Protein AF-A0A7W1UKJ4-F1 (afdb_monomer_lite)

Structure (mmCIF, N/CA/C/O backbone):
data_AF-A0A7W1UKJ4-F1
#
_entry.id   AF-A0A7W1UKJ4-F1
#
loop_
_atom_site.group_PDB
_atom_site.id
_atom_site.type_symbol
_atom_site.label_atom_id
_atom_site.label_alt_id
_atom_site.label_comp_id
_atom_site.label_asym_id
_atom_site.label_entity_id
_atom_site.label_seq_id
_atom_site.pdbx_PDB_ins_code
_atom_site.Cartn_x
_atom_site.Cartn_y
_atom_site.Cartn_z
_atom_site.occupancy
_atom_site.B_iso_or_equiv
_atom_site.auth_seq_id
_atom_site.auth_comp_id
_atom_site.auth_asym_id
_atom_site.auth_atom_id
_atom_site.pdbx_PDB_model_num
ATOM 1 N N . MET A 1 1 ? -6.167 1.989 -4.584 1.00 89.50 1 MET A N 1
ATOM 2 C CA . MET A 1 1 ? -7.517 1.786 -4.014 1.00 89.50 1 MET A CA 1
ATOM 3 C C . MET A 1 1 ? -7.347 1.275 -2.603 1.00 89.50 1 MET A C 1
ATOM 5 O O . MET A 1 1 ? -6.540 0.375 -2.413 1.00 89.50 1 MET A O 1
ATOM 9 N N . LEU A 1 2 ? -8.083 1.846 -1.656 1.00 92.69 2 LEU A N 1
ATOM 10 C CA . LEU A 1 2 ? -8.127 1.387 -0.273 1.00 92.69 2 LEU A CA 1
ATOM 11 C C . LEU A 1 2 ? -9.543 0.870 0.003 1.00 92.69 2 LEU A C 1
ATOM 13 O O . LEU A 1 2 ? -10.499 1.629 -0.151 1.00 92.69 2 LEU A O 1
ATOM 17 N N . ASP A 1 3 ? -9.671 -0.407 0.342 1.00 95.44 3 ASP A N 1
ATOM 18 C CA . ASP A 1 3 ? -10.935 -1.053 0.701 1.00 95.44 3 ASP A CA 1
ATOM 19 C C . ASP A 1 3 ? -10.997 -1.232 2.221 1.00 95.44 3 ASP A C 1
ATOM 21 O O . ASP A 1 3 ? -10.165 -1.915 2.825 1.00 95.44 3 ASP A O 1
ATOM 25 N N . ILE A 1 4 ? -11.961 -0.548 2.835 1.00 94.56 4 ILE A N 1
ATOM 26 C CA . ILE A 1 4 ? -12.090 -0.398 4.282 1.00 94.56 4 ILE A CA 1
ATOM 27 C C . ILE A 1 4 ? -13.340 -1.167 4.724 1.00 94.56 4 ILE A C 1
ATOM 29 O O . ILE A 1 4 ? -14.457 -0.677 4.526 1.00 94.56 4 ILE A O 1
ATOM 33 N N . PRO A 1 5 ? -13.194 -2.354 5.337 1.00 95.88 5 PRO A N 1
ATOM 34 C CA . PRO A 1 5 ? -14.344 -3.139 5.746 1.00 95.88 5 PRO A CA 1
ATOM 35 C C . PRO A 1 5 ? -15.080 -2.500 6.937 1.00 95.88 5 PRO A C 1
ATOM 37 O O . PRO A 1 5 ? -14.492 -1.745 7.725 1.00 95.88 5 PRO A O 1
ATOM 40 N N . PRO A 1 6 ? -16.365 -2.847 7.145 1.00 95.25 6 PRO A N 1
ATOM 41 C CA . PRO A 1 6 ? -17.132 -2.370 8.289 1.00 95.25 6 PRO A CA 1
ATOM 42 C C . PRO A 1 6 ? -16.443 -2.651 9.633 1.00 95.25 6 PRO A C 1
ATOM 44 O O . PRO A 1 6 ? -16.083 -3.788 9.970 1.00 95.25 6 PRO A O 1
ATOM 47 N N . GLY A 1 7 ? -16.297 -1.592 10.430 1.00 95.44 7 GLY A N 1
ATOM 48 C CA . GLY A 1 7 ? -15.658 -1.641 11.743 1.00 95.44 7 GLY A CA 1
ATOM 49 C C . GLY A 1 7 ? -14.128 -1.628 11.719 1.00 95.44 7 GLY A C 1
ATOM 50 O O . GLY A 1 7 ? -13.537 -1.889 12.758 1.00 95.44 7 GLY A O 1
ATOM 51 N N . ALA A 1 8 ? -13.481 -1.340 10.583 1.00 96.06 8 ALA A N 1
ATOM 52 C CA . ALA A 1 8 ? -12.039 -1.064 10.542 1.00 96.06 8 ALA A CA 1
ATOM 53 C C . ALA A 1 8 ? -11.670 0.320 11.113 1.00 96.06 8 ALA A C 1
ATOM 55 O O . ALA A 1 8 ? -10.509 0.565 11.429 1.00 96.06 8 ALA A O 1
ATOM 56 N N . LEU A 1 9 ? -12.650 1.216 11.269 1.00 95.25 9 LEU A N 1
ATOM 57 C CA . LEU A 1 9 ? -12.480 2.574 11.788 1.00 95.25 9 LEU A CA 1
ATOM 58 C C . LEU A 1 9 ? -13.330 2.785 13.042 1.00 95.25 9 LEU A C 1
ATOM 60 O O . LEU A 1 9 ? -14.441 2.263 13.136 1.00 95.25 9 LEU A O 1
ATOM 64 N N . SER A 1 10 ? -12.822 3.590 13.975 1.00 93.25 10 SER A N 1
ATOM 65 C CA . SER A 1 10 ? -13.527 3.999 15.200 1.00 93.25 10 SER A CA 1
ATOM 66 C C . SER A 1 10 ? -14.501 5.166 14.990 1.00 93.25 10 SER A C 1
ATOM 68 O O . SER A 1 10 ? -15.300 5.466 15.874 1.00 93.25 10 SER A O 1
ATOM 70 N N . GLY A 1 11 ? -14.456 5.822 13.829 1.00 93.12 11 GLY A N 1
ATOM 71 C CA . GLY A 1 11 ? -15.309 6.954 13.484 1.00 93.12 11 GLY A CA 1
ATOM 72 C C . GLY A 1 11 ? -15.103 7.422 12.041 1.00 93.12 11 GLY A C 1
ATOM 73 O O . GLY A 1 11 ? -14.372 6.777 11.284 1.00 93.12 11 GLY A O 1
ATOM 74 N N . PRO A 1 12 ? -15.747 8.531 11.638 1.00 93.81 12 PRO A N 1
ATOM 75 C CA . PRO A 1 12 ? -15.556 9.118 10.316 1.00 93.81 12 PRO A CA 1
ATOM 76 C C . PRO A 1 12 ? -14.099 9.540 10.090 1.00 93.81 12 PRO A C 1
ATOM 78 O O . PRO A 1 12 ? -13.517 10.262 10.901 1.00 93.81 12 PRO A O 1
ATOM 81 N N . VAL A 1 13 ? -13.520 9.112 8.968 1.00 94.50 13 VAL A N 1
ATOM 82 C CA . VAL A 1 13 ? -12.159 9.473 8.553 1.00 94.50 13 VAL A CA 1
ATOM 83 C C . VAL A 1 13 ? -12.183 9.950 7.110 1.00 94.50 13 VAL A C 1
ATOM 85 O O . VAL A 1 13 ? -12.762 9.302 6.239 1.00 94.50 13 VAL A O 1
ATOM 88 N N . THR A 1 14 ? -11.531 11.080 6.856 1.00 94.56 14 THR A N 1
ATOM 89 C CA . THR A 1 14 ? -11.267 11.574 5.505 1.00 94.56 14 THR A CA 1
ATOM 90 C C . THR A 1 14 ? -9.920 11.052 5.042 1.00 94.56 14 THR A C 1
ATOM 92 O O . THR A 1 14 ? -8.898 11.410 5.624 1.00 94.56 14 THR A O 1
ATOM 95 N N . PHE A 1 15 ? -9.911 10.243 3.986 1.00 93.06 15 PHE A N 1
ATOM 96 C CA . PHE A 1 15 ? -8.672 9.785 3.365 1.00 93.06 15 PHE A CA 1
ATOM 97 C C . PHE A 1 15 ? -8.286 10.683 2.198 1.00 93.06 15 PHE A C 1
ATOM 99 O O . PHE A 1 15 ? -9.127 11.032 1.369 1.00 93.06 15 PHE A O 1
ATOM 106 N N . GLN A 1 16 ? -7.002 11.001 2.101 1.00 93.38 16 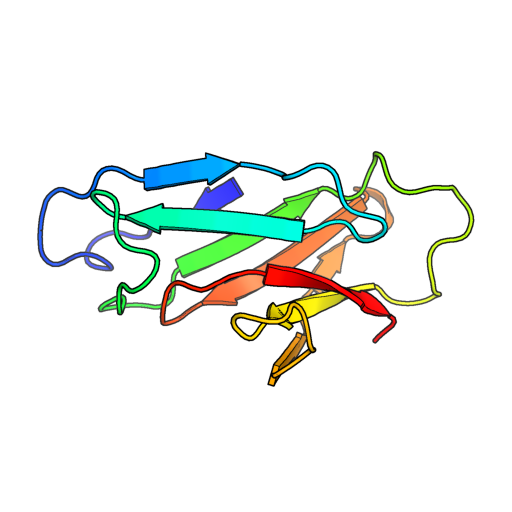GLN A N 1
ATOM 107 C CA . GLN A 1 16 ? -6.407 11.588 0.909 1.00 93.38 16 GLN A CA 1
ATOM 108 C C . GLN A 1 16 ? -5.321 10.645 0.408 1.00 93.38 16 GLN A C 1
ATOM 110 O O . GLN A 1 16 ? -4.507 10.150 1.181 1.00 93.38 16 GLN A O 1
ATOM 115 N N . MET A 1 17 ? -5.335 10.372 -0.892 1.00 91.31 17 MET A N 1
ATOM 116 C CA . MET A 1 17 ? -4.341 9.536 -1.555 1.00 91.31 17 MET A CA 1
ATOM 117 C C . MET A 1 17 ? -3.699 10.356 -2.659 1.00 91.31 17 MET A C 1
ATOM 119 O O . MET A 1 17 ? -4.413 10.952 -3.469 1.00 91.31 17 MET A O 1
ATOM 123 N N . PHE A 1 18 ? -2.373 10.380 -2.707 1.00 90.25 18 PHE A N 1
ATOM 124 C CA . PHE A 1 18 ? -1.654 11.038 -3.788 1.00 90.25 18 PHE A CA 1
ATOM 125 C C . PHE A 1 18 ? -0.359 10.308 -4.131 1.00 90.25 18 PHE A C 1
ATOM 127 O O . PHE A 1 18 ? 0.259 9.645 -3.297 1.00 90.25 18 PHE A O 1
ATOM 134 N N . GLU A 1 19 ? 0.043 10.453 -5.387 1.00 89.69 19 GLU A N 1
ATOM 135 C CA . GLU A 1 19 ? 1.273 9.895 -5.939 1.00 89.69 19 GLU A CA 1
ATOM 136 C C . GLU A 1 19 ? 2.231 11.064 -6.208 1.00 89.69 19 GLU A C 1
ATOM 138 O O . GLU A 1 19 ? 2.025 11.810 -7.172 1.00 89.69 19 GLU A O 1
ATOM 143 N N . PRO A 1 20 ? 3.229 11.314 -5.340 1.00 88.00 20 PRO A N 1
ATOM 144 C CA . PRO A 1 20 ? 4.205 12.363 -5.593 1.00 88.00 20 PRO A CA 1
ATOM 145 C C . PRO A 1 20 ? 5.075 12.000 -6.801 1.00 88.00 20 PRO A C 1
ATOM 147 O O . PRO A 1 20 ? 5.342 10.827 -7.066 1.00 88.00 20 PRO A O 1
ATOM 150 N N . ALA A 1 21 ? 5.570 13.016 -7.511 1.00 84.69 21 ALA A N 1
ATOM 151 C CA . ALA A 1 21 ? 6.570 12.805 -8.550 1.00 84.69 21 ALA A CA 1
ATOM 152 C C . ALA A 1 21 ? 7.833 12.195 -7.918 1.00 84.69 21 ALA A C 1
ATOM 154 O O . ALA A 1 21 ? 8.507 12.843 -7.120 1.00 84.69 21 ALA A O 1
ATOM 155 N N . SER A 1 22 ? 8.126 10.940 -8.253 1.00 82.19 22 SER A N 1
ATOM 156 C CA . SER A 1 22 ? 9.226 10.165 -7.682 1.00 82.19 22 SER A CA 1
ATOM 157 C C . SER A 1 22 ? 9.786 9.189 -8.727 1.00 82.19 22 SER A C 1
ATOM 159 O O . SER A 1 22 ? 9.043 8.770 -9.620 1.00 82.19 22 SER A O 1
ATOM 161 N N . PRO A 1 23 ? 11.078 8.808 -8.651 1.00 80.62 23 PRO A N 1
ATOM 162 C CA . PRO A 1 23 ? 11.642 7.746 -9.489 1.00 80.62 23 PRO A CA 1
ATOM 163 C C . PRO A 1 23 ? 10.983 6.377 -9.270 1.00 80.62 23 PRO A C 1
ATOM 165 O O . PRO A 1 23 ? 11.062 5.511 -10.139 1.00 80.62 23 PRO A O 1
ATOM 168 N N . ILE A 1 24 ? 10.347 6.182 -8.112 1.00 81.81 24 ILE A N 1
ATOM 169 C CA . ILE A 1 24 ? 9.599 4.974 -7.760 1.00 81.81 24 ILE A CA 1
ATOM 170 C C . ILE A 1 24 ? 8.101 5.274 -7.721 1.00 81.81 24 ILE A C 1
ATOM 172 O O . ILE A 1 24 ? 7.688 6.401 -7.443 1.00 81.81 24 ILE A O 1
ATOM 176 N N . LEU A 1 25 ? 7.267 4.258 -7.958 1.00 87.44 25 LEU A N 1
ATOM 177 C CA . LEU A 1 25 ? 5.827 4.403 -7.753 1.00 87.44 25 LEU A CA 1
ATOM 178 C C . LEU A 1 25 ? 5.542 4.431 -6.247 1.00 87.44 25 LEU A C 1
ATOM 180 O O . LEU A 1 25 ? 5.415 3.384 -5.611 1.00 87.44 25 LEU A O 1
ATOM 184 N N . LYS A 1 26 ? 5.470 5.645 -5.701 1.00 90.25 26 LYS A N 1
ATOM 185 C CA . LYS A 1 26 ? 5.141 5.933 -4.307 1.00 90.25 26 LYS A CA 1
ATOM 186 C C . LYS A 1 26 ? 3.678 6.347 -4.200 1.00 90.25 26 LYS A C 1
ATOM 188 O O . LYS A 1 26 ? 3.210 7.192 -4.958 1.00 90.25 26 LYS A O 1
ATOM 193 N N . LEU A 1 27 ? 2.983 5.785 -3.223 1.00 90.94 27 LEU A N 1
ATOM 194 C CA . LEU A 1 27 ? 1.636 6.158 -2.831 1.00 90.94 27 LEU A CA 1
ATOM 195 C C . LEU A 1 27 ? 1.674 6.654 -1.387 1.00 90.94 27 LEU A C 1
ATOM 197 O O . LEU A 1 27 ? 2.074 5.928 -0.477 1.00 90.94 27 LEU A O 1
ATOM 201 N N . VAL A 1 28 ? 1.228 7.887 -1.180 1.00 90.31 28 VAL A N 1
ATOM 202 C CA . VAL A 1 28 ? 1.051 8.456 0.155 1.00 90.31 28 VAL A CA 1
ATOM 203 C C . VAL A 1 28 ? -0.433 8.480 0.472 1.00 90.31 28 VAL A C 1
ATOM 205 O O . VAL A 1 28 ? -1.240 8.949 -0.335 1.00 90.31 28 VAL A O 1
ATOM 208 N N . ILE A 1 29 ? -0.785 7.962 1.646 1.00 91.75 29 ILE A N 1
ATOM 209 C CA . ILE A 1 29 ? -2.153 7.943 2.151 1.00 91.75 29 ILE A CA 1
ATOM 210 C C . ILE A 1 29 ? -2.171 8.694 3.477 1.00 91.75 29 ILE A C 1
ATOM 212 O O . ILE A 1 29 ? -1.439 8.338 4.395 1.00 91.75 29 ILE A O 1
ATOM 216 N N . THR A 1 30 ? -3.021 9.710 3.586 1.00 92.56 30 THR A N 1
ATOM 217 C CA . THR A 1 30 ? -3.266 10.414 4.846 1.00 92.56 30 THR A CA 1
ATOM 218 C C . THR A 1 30 ? -4.714 10.235 5.288 1.00 92.56 30 THR A C 1
ATOM 220 O O . THR A 1 30 ? -5.623 10.108 4.468 1.00 92.56 30 THR A O 1
ATOM 223 N N . ALA A 1 31 ? -4.928 10.218 6.599 1.00 93.19 31 ALA A N 1
ATOM 224 C CA . ALA A 1 31 ? -6.211 10.150 7.277 1.00 93.19 31 ALA A CA 1
ATOM 225 C C . ALA A 1 31 ? -6.383 11.391 8.156 1.00 93.19 31 ALA A C 1
ATOM 227 O O . ALA A 1 31 ? -5.592 11.633 9.064 1.00 93.19 31 ALA A O 1
ATOM 228 N N . ASN A 1 32 ? -7.414 12.197 7.890 1.00 92.50 32 ASN A N 1
ATOM 229 C CA . ASN A 1 32 ? -7.672 13.464 8.588 1.00 92.50 32 ASN A CA 1
ATOM 230 C C . ASN A 1 32 ? -6.445 14.406 8.618 1.00 92.50 32 ASN A C 1
ATOM 232 O O . ASN A 1 32 ? -6.251 15.151 9.574 1.00 92.50 32 ASN A O 1
ATOM 236 N N . GLY A 1 33 ? -5.606 14.355 7.576 1.00 89.38 33 GLY A N 1
ATOM 237 C CA . GLY A 1 33 ? -4.367 15.135 7.480 1.00 89.38 33 GLY A CA 1
ATOM 238 C C . GLY A 1 33 ? -3.152 14.534 8.200 1.00 89.38 33 GLY A C 1
ATOM 239 O O . GLY A 1 33 ? -2.084 15.132 8.134 1.00 89.38 33 GLY A O 1
ATOM 240 N N . SER A 1 34 ? -3.280 13.369 8.843 1.00 87.69 34 SER A N 1
ATOM 241 C CA . SER A 1 34 ? -2.163 12.615 9.432 1.00 87.69 34 SER A CA 1
ATOM 242 C C . SER A 1 34 ? -1.755 11.441 8.542 1.00 87.69 34 SER A C 1
ATOM 244 O O . SER A 1 34 ? -2.591 10.811 7.905 1.00 87.69 34 SER A O 1
ATOM 246 N N . ASP A 1 35 ? -0.468 11.130 8.502 1.00 84.19 35 ASP A N 1
ATOM 247 C CA . ASP A 1 35 ? 0.127 9.941 7.882 1.00 84.19 35 ASP A CA 1
ATOM 2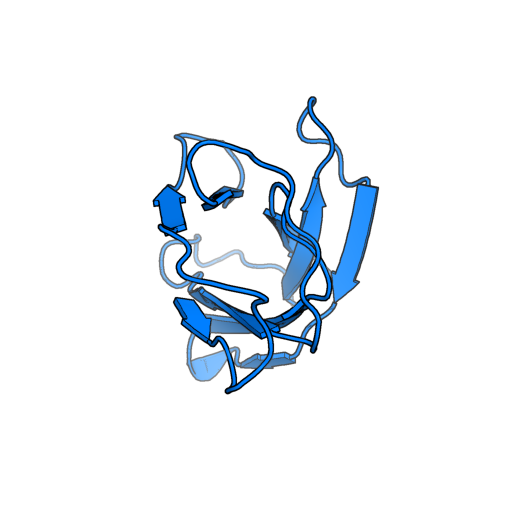48 C C . ASP A 1 35 ? 0.042 8.683 8.764 1.00 84.19 35 ASP A C 1
ATOM 250 O O . ASP A 1 35 ? 0.382 7.589 8.314 1.00 84.19 35 ASP A O 1
ATOM 254 N N . HIS A 1 36 ? -0.459 8.819 9.995 1.00 86.00 36 HIS A N 1
ATOM 255 C CA . HIS A 1 36 ? -0.590 7.736 10.957 1.00 86.00 36 HIS A CA 1
ATOM 256 C C . HIS A 1 36 ? -2.057 7.467 11.298 1.00 86.00 36 HIS A C 1
ATOM 258 O O . HIS A 1 36 ? -2.794 8.331 11.772 1.00 86.00 36 HIS A O 1
ATOM 264 N N . LEU A 1 37 ? -2.475 6.220 11.104 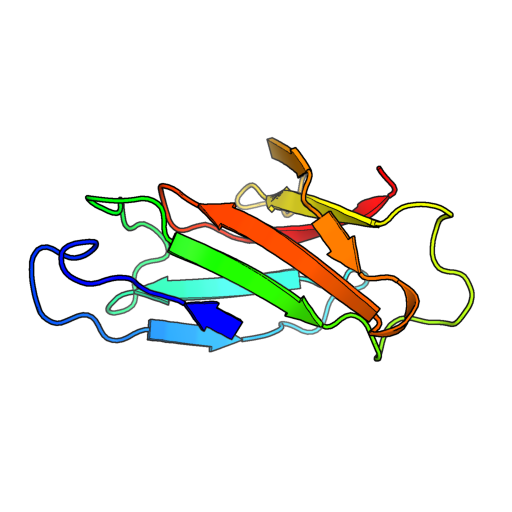1.00 91.44 37 LEU A N 1
ATOM 265 C CA . LEU A 1 37 ? -3.767 5.709 11.550 1.00 91.44 37 LEU A CA 1
ATOM 266 C C . LEU A 1 37 ? -3.634 4.206 11.755 1.00 91.44 37 LEU A C 1
ATOM 268 O O . LEU A 1 37 ? -3.196 3.521 10.841 1.00 91.44 37 LEU A O 1
ATOM 272 N N . THR A 1 38 ? -4.046 3.686 12.905 1.00 93.00 38 THR A N 1
ATOM 273 C CA . THR A 1 38 ? -4.174 2.239 13.117 1.00 93.00 38 THR A CA 1
ATOM 274 C C . THR A 1 38 ? -5.614 1.823 12.860 1.00 93.00 38 THR A C 1
ATOM 276 O O . THR A 1 38 ? -6.547 2.425 13.395 1.00 93.00 38 THR A O 1
ATOM 279 N N . PHE A 1 39 ? -5.801 0.793 12.043 1.00 95.06 39 PHE A N 1
ATOM 280 C CA . PHE A 1 39 ? -7.111 0.227 11.767 1.00 95.06 39 PHE A CA 1
ATOM 281 C C . PHE A 1 39 ? -7.487 -0.803 12.836 1.00 95.06 39 PHE A C 1
ATOM 283 O O . PHE A 1 39 ? -6.656 -1.561 13.327 1.00 95.06 39 PHE A O 1
ATOM 290 N N . LEU A 1 40 ? -8.773 -0.868 13.176 1.00 96.44 40 LEU A N 1
ATOM 291 C CA . LEU A 1 40 ? -9.311 -1.872 14.105 1.00 96.44 40 LEU A CA 1
ATOM 292 C C . LEU A 1 40 ? -9.446 -3.261 13.458 1.00 96.44 40 LEU A C 1
ATOM 294 O O . LEU A 1 40 ? -9.625 -4.263 14.148 1.00 96.44 40 LEU A O 1
ATOM 298 N N . LYS A 1 41 ? -9.404 -3.311 12.125 1.00 95.62 41 LYS A N 1
ATOM 299 C CA . LYS A 1 41 ? -9.412 -4.518 11.295 1.00 95.62 41 LYS A CA 1
ATOM 300 C C . LYS A 1 41 ? -8.527 -4.271 10.086 1.00 95.62 41 LYS A C 1
ATOM 302 O O . LYS A 1 41 ? -8.441 -3.133 9.633 1.00 95.62 41 LYS A O 1
ATOM 307 N N . ALA A 1 42 ? -7.948 -5.333 9.537 1.00 94.75 42 ALA A N 1
ATOM 308 C CA . ALA A 1 42 ? -7.164 -5.234 8.316 1.00 94.75 42 ALA A CA 1
ATOM 309 C C . ALA A 1 42 ? -7.978 -4.588 7.180 1.00 94.75 42 ALA A C 1
ATOM 311 O O . ALA A 1 42 ? -9.144 -4.933 6.961 1.00 94.75 42 ALA A O 1
ATOM 312 N N . VAL A 1 43 ? -7.354 -3.650 6.474 1.00 95.62 43 VAL A N 1
ATOM 313 C CA . VAL A 1 43 ? -7.882 -3.009 5.265 1.00 95.62 43 VAL A CA 1
ATOM 314 C C . VAL A 1 43 ? -7.087 -3.488 4.059 1.00 95.62 43 VAL A C 1
ATOM 316 O O . VAL A 1 43 ? -5.908 -3.801 4.186 1.00 95.62 43 VAL A O 1
ATOM 319 N N . LYS A 1 44 ? -7.694 -3.516 2.873 1.00 96.56 44 LYS A N 1
ATOM 320 C CA . LYS A 1 44 ? -6.986 -3.935 1.658 1.00 96.56 44 LYS A CA 1
ATOM 321 C C . LYS A 1 44 ? -6.476 -2.737 0.880 1.00 96.56 44 LYS A C 1
ATOM 323 O O . LYS A 1 44 ? -7.250 -1.863 0.490 1.00 96.56 44 LYS A O 1
ATOM 328 N N . LEU A 1 45 ? -5.180 -2.728 0.595 1.00 95.50 45 LEU A N 1
ATOM 329 C CA . LEU A 1 45 ? -4.556 -1.788 -0.323 1.00 95.50 45 LEU A CA 1
ATOM 330 C C . LEU A 1 45 ? -4.279 -2.478 -1.654 1.00 95.50 45 LEU A C 1
ATOM 332 O O . LEU A 1 45 ? -3.513 -3.433 -1.712 1.00 95.50 45 LEU A O 1
ATOM 336 N N . THR A 1 46 ? -4.840 -1.936 -2.731 1.00 95.25 46 THR A N 1
ATOM 337 C CA . THR A 1 46 ? -4.514 -2.328 -4.105 1.00 95.25 46 THR A CA 1
ATOM 338 C C . THR A 1 46 ? -3.823 -1.175 -4.822 1.00 95.25 46 THR A C 1
ATOM 340 O O . THR A 1 46 ? -4.427 -0.110 -5.009 1.00 95.25 46 THR A O 1
ATOM 343 N N . ILE A 1 47 ? -2.591 -1.392 -5.281 1.00 92.88 47 ILE A N 1
ATOM 344 C CA . ILE A 1 47 ? -1.849 -0.435 -6.111 1.00 92.88 47 ILE A CA 1
ATOM 345 C C . ILE A 1 47 ? -1.865 -0.920 -7.559 1.00 92.88 47 ILE A C 1
ATOM 347 O O . ILE A 1 47 ? -1.521 -2.065 -7.853 1.00 92.88 47 ILE A O 1
ATOM 351 N N . ASN A 1 48 ? -2.286 -0.042 -8.469 1.00 91.06 48 ASN A N 1
ATOM 352 C CA . ASN A 1 48 ? -2.244 -0.294 -9.904 1.00 91.06 48 ASN A CA 1
ATOM 353 C C . ASN A 1 48 ? -0.934 0.262 -10.468 1.00 91.06 48 ASN A C 1
ATOM 355 O O . ASN A 1 48 ? -0.693 1.463 -10.408 1.00 91.06 48 ASN A O 1
ATOM 359 N N . TYR A 1 49 ? -0.119 -0.609 -11.048 1.00 89.69 49 TYR A N 1
ATOM 360 C CA . TYR A 1 49 ? 1.182 -0.265 -11.613 1.00 89.69 49 TYR A CA 1
ATOM 361 C C . TYR A 1 49 ? 1.190 -0.294 -13.140 1.00 89.69 49 TYR A C 1
ATOM 363 O O . TYR A 1 49 ? 2.236 -0.397 -13.777 1.00 89.69 49 TYR A O 1
ATOM 371 N N . ALA A 1 50 ? 0.022 -0.156 -13.771 1.00 87.69 50 ALA A N 1
ATOM 372 C CA . ALA A 1 50 ? -0.097 -0.124 -15.223 1.00 87.69 50 ALA A CA 1
ATOM 373 C C . ALA A 1 50 ? 0.748 0.970 -15.888 1.00 87.69 50 ALA A C 1
ATOM 375 O O . ALA A 1 50 ? 1.158 0.785 -17.033 1.00 87.69 50 ALA A O 1
ATOM 376 N N . ARG A 1 51 ? 1.031 2.061 -15.163 1.00 81.62 51 ARG A N 1
ATOM 377 C CA . ARG A 1 51 ? 1.855 3.192 -15.614 1.00 81.62 51 ARG A CA 1
ATOM 378 C C . ARG A 1 51 ? 3.364 2.969 -15.467 1.00 81.62 51 ARG A C 1
ATOM 380 O O . ARG A 1 51 ? 4.132 3.764 -15.999 1.00 81.62 51 ARG A O 1
ATOM 387 N N . CYS A 1 52 ? 3.796 1.915 -14.777 1.00 79.44 52 CYS A N 1
ATOM 388 C CA . CYS A 1 52 ? 5.206 1.549 -14.723 1.00 79.44 52 CYS A CA 1
ATOM 389 C C . CYS A 1 52 ? 5.665 0.994 -16.083 1.00 79.44 52 CYS A C 1
ATOM 391 O O . CYS A 1 52 ? 4.872 0.410 -16.832 1.00 79.44 52 CYS A O 1
ATOM 393 N N . SER A 1 53 ? 6.945 1.196 -16.411 1.00 74.31 53 SER A N 1
ATOM 394 C CA . SER A 1 53 ? 7.537 0.757 -17.680 1.00 74.31 53 SER A CA 1
ATOM 395 C C . SER A 1 53 ? 7.372 -0.753 -17.900 1.00 74.31 53 SER A C 1
ATOM 397 O O . SER A 1 53 ? 7.125 -1.527 -16.979 1.00 74.31 53 SER A O 1
ATOM 399 N N . SER A 1 54 ? 7.533 -1.215 -19.139 1.00 65.56 54 SER A N 1
ATOM 400 C CA . SER A 1 54 ? 7.469 -2.645 -19.472 1.00 65.56 54 SER A CA 1
ATOM 401 C C . SER A 1 54 ? 8.591 -3.487 -18.849 1.00 65.56 54 SER A C 1
ATOM 403 O O . SER A 1 54 ? 8.492 -4.710 -18.861 1.00 65.56 54 SER A O 1
ATOM 405 N N . SER A 1 55 ? 9.633 -2.867 -18.286 1.00 70.88 55 SER A N 1
ATOM 406 C CA . SER A 1 55 ? 10.762 -3.534 -17.625 1.00 70.88 55 SER A CA 1
ATOM 407 C C . SER A 1 55 ? 10.495 -3.811 -16.140 1.00 70.88 55 SER A C 1
ATOM 409 O O . SER A 1 55 ? 11.374 -3.612 -15.301 1.00 70.88 55 SER A O 1
ATOM 411 N N . LEU A 1 56 ? 9.269 -4.209 -15.795 1.00 74.12 56 LEU A N 1
ATOM 412 C CA . LEU A 1 56 ? 8.930 -4.549 -14.416 1.00 74.12 56 LEU A CA 1
ATOM 413 C C . LEU A 1 56 ? 9.672 -5.823 -13.973 1.00 74.12 56 LEU A C 1
ATOM 415 O O . LEU A 1 56 ? 9.808 -6.754 -14.771 1.00 74.12 56 LEU A O 1
ATOM 419 N N . PRO A 1 57 ? 10.102 -5.900 -12.701 1.00 78.62 57 PRO A N 1
ATOM 420 C CA . PRO A 1 57 ? 10.724 -7.098 -12.141 1.00 78.62 57 PRO A CA 1
ATOM 421 C C . PRO A 1 57 ? 9.769 -8.300 -12.209 1.00 78.62 57 PRO A C 1
ATOM 423 O O . PRO A 1 57 ? 8.557 -8.102 -12.180 1.00 78.62 57 PRO A O 1
ATOM 426 N N . PRO A 1 58 ? 10.259 -9.552 -12.250 1.00 82.81 58 PRO A N 1
ATOM 427 C CA . PRO A 1 58 ? 9.435 -10.755 -12.442 1.00 82.81 58 PRO A CA 1
ATOM 428 C C . PRO A 1 58 ? 8.377 -10.986 -11.356 1.00 82.81 58 PRO A C 1
ATOM 430 O O . PRO A 1 58 ? 7.434 -11.738 -11.581 1.00 82.81 58 PRO A O 1
ATOM 433 N N . LYS A 1 59 ? 8.476 -10.294 -10.219 1.00 86.81 59 LYS A N 1
ATOM 434 C CA . LYS A 1 59 ? 7.464 -10.219 -9.167 1.00 86.81 59 LYS A CA 1
ATOM 435 C C . LYS A 1 59 ? 7.450 -8.815 -8.573 1.00 86.81 59 LYS A C 1
ATOM 437 O O . LYS A 1 59 ? 8.499 -8.182 -8.441 1.00 86.81 59 LYS A O 1
ATOM 442 N N . VAL A 1 60 ? 6.250 -8.331 -8.279 1.00 91.31 60 VAL A N 1
ATOM 443 C CA . VAL A 1 60 ? 6.010 -7.006 -7.711 1.00 91.31 60 VAL A CA 1
ATOM 444 C C . VAL A 1 60 ? 5.425 -7.162 -6.313 1.00 91.31 60 VAL A C 1
ATOM 446 O O . VAL A 1 60 ? 4.556 -8.005 -6.104 1.00 91.31 60 VAL A O 1
ATOM 449 N N . GLN A 1 61 ? 5.884 -6.347 -5.369 1.00 94.19 61 GLN A N 1
ATOM 450 C CA . GLN A 1 61 ? 5.359 -6.314 -4.005 1.00 94.19 61 GLN A CA 1
ATOM 451 C C . GLN A 1 61 ? 5.144 -4.883 -3.511 1.00 94.19 61 GLN A C 1
ATOM 453 O O . GLN A 1 61 ? 5.690 -3.931 -4.075 1.00 94.19 61 GLN A O 1
ATOM 458 N N . ILE A 1 62 ? 4.346 -4.745 -2.454 1.00 95.00 62 ILE A N 1
ATOM 459 C CA . ILE A 1 62 ? 4.169 -3.500 -1.714 1.00 95.00 62 ILE A CA 1
ATOM 460 C C . ILE A 1 62 ? 5.174 -3.478 -0.562 1.00 95.00 62 ILE A C 1
ATOM 462 O O . ILE A 1 62 ? 5.319 -4.448 0.181 1.00 95.00 62 ILE A O 1
ATOM 466 N N . VAL A 1 63 ? 5.851 -2.345 -0.407 1.00 94.88 63 VAL A N 1
ATOM 467 C CA . VAL A 1 63 ? 6.747 -2.064 0.716 1.00 94.88 63 VAL A CA 1
ATOM 468 C C . VAL A 1 63 ? 6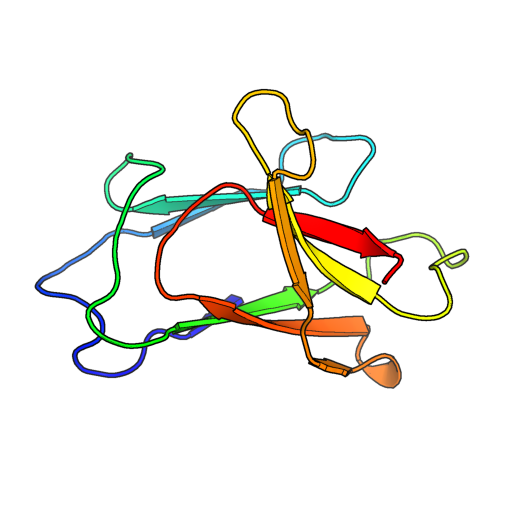.252 -0.848 1.488 1.00 94.88 63 VAL A C 1
ATOM 470 O O . VAL A 1 63 ? 5.682 0.077 0.900 1.00 94.88 63 VAL A O 1
ATOM 473 N N . ARG A 1 64 ? 6.483 -0.837 2.802 1.00 93.38 64 ARG A N 1
ATOM 474 C CA . ARG A 1 64 ? 6.340 0.352 3.646 1.00 93.38 64 ARG A CA 1
ATOM 475 C C . ARG A 1 64 ? 7.622 1.170 3.580 1.00 93.38 64 ARG A C 1
ATOM 477 O O . ARG A 1 64 ? 8.718 0.611 3.662 1.00 93.38 64 ARG A O 1
ATOM 484 N N . LEU A 1 65 ? 7.477 2.482 3.456 1.00 91.19 65 LEU A N 1
ATOM 485 C CA . LEU A 1 65 ? 8.584 3.428 3.431 1.00 91.19 65 LEU A CA 1
ATOM 486 C C . LEU A 1 65 ? 8.722 4.166 4.765 1.00 91.19 65 LEU A C 1
ATOM 488 O O . LEU A 1 65 ? 7.727 4.436 5.436 1.00 91.19 65 LEU A O 1
ATOM 492 N N . ASP A 1 66 ? 9.954 4.521 5.123 1.00 87.81 66 ASP A N 1
ATOM 493 C CA . ASP A 1 66 ? 10.222 5.506 6.170 1.00 87.81 66 ASP A CA 1
ATOM 494 C C . ASP A 1 66 ? 10.064 6.950 5.644 1.00 87.81 66 ASP A C 1
ATOM 496 O O . ASP A 1 66 ? 9.756 7.191 4.474 1.00 87.81 66 ASP A O 1
ATOM 500 N N . ALA A 1 67 ? 10.291 7.941 6.510 1.00 84.31 67 ALA A N 1
ATOM 501 C CA . ALA A 1 67 ? 10.207 9.357 6.142 1.00 84.31 67 ALA A CA 1
ATOM 502 C C . ALA A 1 67 ? 11.252 9.805 5.094 1.00 84.31 67 ALA A C 1
ATOM 504 O O . ALA A 1 67 ? 11.109 10.883 4.519 1.00 84.31 67 ALA A O 1
ATOM 505 N N . ASN A 1 68 ? 12.290 8.999 4.848 1.00 87.75 68 ASN A N 1
ATOM 506 C CA . ASN A 1 68 ? 13.368 9.255 3.893 1.00 87.75 68 ASN A CA 1
ATOM 507 C C . ASN A 1 68 ? 13.232 8.411 2.612 1.00 87.75 68 ASN A C 1
ATOM 509 O O . ASN A 1 68 ? 14.182 8.332 1.836 1.00 87.75 68 ASN A O 1
ATOM 513 N N . ASP A 1 69 ? 12.077 7.778 2.391 1.00 87.75 69 ASP A N 1
ATOM 514 C CA . ASP A 1 69 ? 11.799 6.892 1.256 1.00 87.75 69 ASP A CA 1
ATOM 515 C C . ASP A 1 69 ? 12.642 5.612 1.200 1.00 87.75 69 ASP A C 1
ATOM 517 O O . ASP A 1 69 ? 12.708 4.949 0.161 1.00 87.75 69 ASP A O 1
ATOM 521 N N . ASN A 1 70 ? 13.225 5.198 2.326 1.00 90.50 70 ASN A N 1
ATOM 522 C CA . ASN A 1 70 ? 13.837 3.879 2.430 1.00 90.50 70 ASN A CA 1
ATOM 523 C C . ASN A 1 70 ? 12.770 2.826 2.710 1.00 90.50 70 ASN A C 1
ATOM 525 O O . ASN A 1 70 ? 11.823 3.060 3.460 1.00 90.50 70 ASN A O 1
ATOM 529 N N . THR A 1 71 ? 12.959 1.628 2.155 1.00 92.75 71 THR A N 1
ATOM 530 C CA . THR A 1 71 ? 12.127 0.475 2.514 1.00 92.75 71 THR A CA 1
ATOM 531 C C . THR A 1 71 ? 12.347 0.128 3.981 1.00 92.75 71 THR A C 1
ATOM 533 O O . THR A 1 71 ? 13.450 -0.233 4.383 1.00 92.75 71 THR A O 1
ATOM 536 N N . GLN A 1 72 ? 11.284 0.247 4.770 1.00 93.06 72 GLN A N 1
ATOM 537 C CA . GLN A 1 72 ? 11.271 -0.098 6.184 1.00 93.06 72 GLN A CA 1
ATOM 538 C C . GLN A 1 72 ? 10.748 -1.519 6.411 1.00 93.06 72 GLN A C 1
ATOM 540 O O . GLN A 1 72 ? 11.224 -2.211 7.306 1.00 93.06 72 GLN A O 1
ATOM 545 N N . GLU A 1 73 ? 9.757 -1.947 5.625 1.00 93.69 73 GLU A N 1
ATOM 546 C CA . GLU A 1 73 ? 9.135 -3.267 5.754 1.00 93.69 73 GLU A CA 1
ATOM 547 C C . GLU A 1 73 ? 8.618 -3.764 4.401 1.00 93.69 73 GLU A C 1
ATOM 549 O O . GLU A 1 73 ? 8.017 -3.008 3.637 1.00 93.69 73 GLU A O 1
ATOM 554 N N . GLU A 1 74 ? 8.829 -5.045 4.112 1.00 94.00 74 GLU A N 1
ATOM 555 C CA . GLU A 1 74 ? 8.217 -5.719 2.971 1.00 94.00 74 GLU A CA 1
ATOM 556 C C . GLU A 1 74 ? 6.852 -6.266 3.386 1.00 94.00 74 GLU A C 1
ATOM 558 O O . GLU A 1 74 ? 6.761 -7.165 4.217 1.00 94.00 74 GLU A O 1
ATOM 563 N N . LEU A 1 75 ? 5.782 -5.729 2.803 1.00 94.00 75 LEU A N 1
ATOM 564 C CA . LEU A 1 75 ? 4.418 -6.191 3.079 1.00 94.00 75 LEU A CA 1
ATOM 565 C C . LEU A 1 75 ? 4.017 -7.339 2.144 1.00 94.00 75 LEU A C 1
ATOM 567 O O . LEU A 1 75 ? 3.021 -8.024 2.369 1.00 94.00 75 LEU A O 1
ATOM 571 N N . GLY A 1 76 ? 4.794 -7.559 1.080 1.00 94.75 76 GLY A N 1
ATOM 572 C CA . GLY A 1 76 ? 4.494 -8.550 0.063 1.00 94.75 76 GLY A CA 1
ATOM 573 C C . GLY A 1 76 ? 3.268 -8.145 -0.752 1.00 94.75 76 GLY A C 1
ATOM 574 O O . GLY A 1 76 ? 3.167 -7.029 -1.266 1.00 94.75 76 GLY A O 1
ATOM 575 N N . GLY A 1 77 ? 2.343 -9.084 -0.901 1.00 94.12 77 GLY A N 1
ATOM 576 C CA . GLY A 1 77 ? 1.088 -8.882 -1.608 1.00 94.12 77 GLY A CA 1
ATOM 577 C C . GLY A 1 77 ? 0.870 -9.872 -2.746 1.00 94.12 77 GLY A C 1
ATOM 578 O O . GLY A 1 77 ? 1.785 -10.528 -3.246 1.00 94.12 77 GLY A O 1
ATOM 579 N N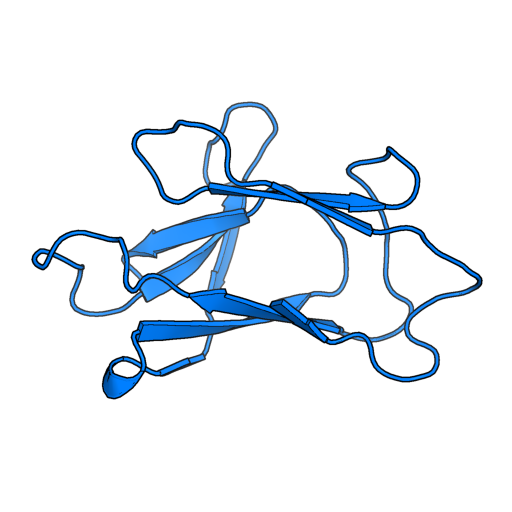 . ASN A 1 78 ? -0.390 -9.981 -3.147 1.00 95.69 78 ASN A N 1
ATOM 580 C CA . ASN A 1 78 ? -0.815 -10.791 -4.273 1.00 95.69 78 ASN A CA 1
ATOM 581 C C . ASN A 1 78 ? -0.629 -9.999 -5.574 1.00 95.69 78 ASN A C 1
ATOM 583 O O . ASN A 1 78 ? -1.389 -9.065 -5.844 1.00 95.69 78 ASN A O 1
ATOM 587 N N . ASP A 1 79 ? 0.390 -10.359 -6.355 1.00 94.25 79 ASP A N 1
ATOM 588 C CA . ASP A 1 79 ? 0.672 -9.770 -7.667 1.00 94.25 79 ASP A CA 1
ATOM 589 C C . ASP A 1 79 ? -0.264 -10.351 -8.743 1.00 94.25 79 ASP A C 1
ATOM 591 O O . ASP A 1 79 ? -0.025 -11.413 -9.321 1.00 94.25 79 ASP A O 1
ATOM 595 N N . GLU A 1 80 ? -1.339 -9.629 -9.051 1.00 93.12 80 GLU A N 1
ATOM 596 C CA . GLU A 1 80 ? -2.250 -9.912 -10.162 1.00 93.12 80 GLU A CA 1
ATOM 597 C C . GLU A 1 80 ? -1.690 -9.340 -11.470 1.00 93.12 80 GLU A C 1
ATOM 599 O O . GLU A 1 80 ? -2.245 -8.422 -12.088 1.00 93.12 80 GLU A O 1
ATOM 604 N N . ARG A 1 81 ? -0.565 -9.900 -11.912 1.00 88.88 81 ARG A N 1
ATOM 605 C CA . ARG A 1 81 ? 0.215 -9.405 -13.051 1.00 88.88 81 ARG A CA 1
ATOM 606 C C . ARG A 1 81 ? -0.565 -9.155 -14.351 1.00 88.88 81 ARG A C 1
ATOM 608 O O . ARG A 1 81 ? -0.342 -8.101 -14.952 1.00 88.88 81 ARG A O 1
ATOM 615 N N . PRO A 1 82 ? -1.508 -10.014 -14.786 1.00 90.75 82 PRO A N 1
ATOM 616 C CA . PRO A 1 82 ? -2.328 -9.737 -15.969 1.00 90.75 82 PRO A CA 1
ATOM 617 C C . PRO A 1 82 ? -3.128 -8.429 -15.872 1.00 90.75 82 PRO A C 1
ATOM 619 O O . PRO A 1 82 ? -3.374 -7.776 -16.883 1.00 90.75 82 PRO A O 1
ATOM 622 N N . HIS A 1 83 ? -3.495 -8.021 -14.655 1.00 91.25 83 HIS A N 1
ATOM 623 C CA . HIS A 1 83 ? -4.225 -6.784 -14.376 1.00 91.25 83 HIS A CA 1
ATOM 624 C C . HIS A 1 83 ? -3.316 -5.629 -13.944 1.00 91.25 83 HIS A C 1
ATOM 626 O O . HIS A 1 83 ? -3.805 -4.516 -13.759 1.00 91.25 83 HIS A O 1
ATOM 632 N N . ARG A 1 84 ? -2.009 -5.883 -13.797 1.00 91.62 84 ARG A N 1
ATOM 633 C CA . ARG A 1 84 ? -1.003 -4.939 -13.294 1.00 91.62 84 ARG A CA 1
ATOM 634 C C . ARG A 1 84 ? -1.398 -4.316 -11.953 1.00 91.62 84 ARG A C 1
ATOM 636 O O . ARG A 1 84 ? -1.340 -3.099 -11.771 1.00 91.62 84 ARG A O 1
ATOM 643 N N . ARG A 1 85 ? -1.844 -5.163 -11.025 1.00 94.44 85 ARG A N 1
ATOM 644 C CA . ARG A 1 85 ? -2.239 -4.772 -9.669 1.00 94.44 85 ARG A CA 1
ATOM 645 C C . ARG A 1 85 ? -1.518 -5.633 -8.652 1.00 94.44 85 ARG A C 1
ATOM 647 O O . ARG A 1 85 ? -1.364 -6.827 -8.868 1.00 94.44 85 ARG A O 1
ATOM 654 N N . VAL A 1 86 ? -1.136 -5.032 -7.538 1.00 95.19 86 VAL A N 1
ATOM 655 C CA . VAL A 1 86 ? -0.680 -5.755 -6.351 1.00 95.19 86 VAL A CA 1
ATOM 656 C C . VAL A 1 86 ? -1.586 -5.384 -5.189 1.00 95.19 86 VAL A C 1
ATOM 658 O O . VAL A 1 86 ? -1.921 -4.207 -5.023 1.00 95.19 86 VAL A O 1
ATOM 661 N N . THR A 1 87 ? -2.018 -6.386 -4.427 1.00 96.50 87 THR A N 1
ATOM 662 C CA . THR A 1 87 ? -2.923 -6.198 -3.288 1.00 96.50 87 THR A CA 1
ATOM 663 C C . THR A 1 87 ? -2.299 -6.741 -2.009 1.00 96.50 87 THR A C 1
ATOM 665 O O . THR A 1 87 ? -1.838 -7.879 -2.000 1.00 96.50 87 THR A O 1
ATOM 668 N N . THR A 1 88 ? -2.319 -5.957 -0.934 1.00 96.56 88 THR A N 1
ATOM 669 C CA . THR A 1 88 ? -1.885 -6.372 0.408 1.00 96.56 88 THR A CA 1
ATOM 670 C C . THR A 1 88 ? -2.909 -5.968 1.462 1.00 96.56 88 THR A C 1
ATOM 672 O O . THR A 1 88 ? -3.722 -5.070 1.229 1.00 96.56 88 THR A O 1
ATOM 675 N N . ASP A 1 89 ? -2.853 -6.615 2.619 1.00 95.94 89 ASP A N 1
ATOM 676 C CA . ASP A 1 89 ? -3.562 -6.177 3.816 1.00 95.94 89 ASP A CA 1
ATOM 677 C C . ASP A 1 89 ? -2.707 -5.157 4.587 1.00 95.94 89 ASP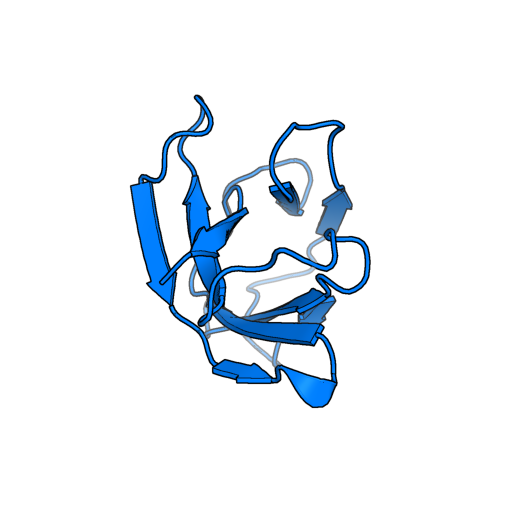 A C 1
ATOM 679 O O . ASP A 1 89 ? -1.478 -5.251 4.610 1.00 95.94 89 ASP A O 1
ATOM 683 N N . LEU A 1 90 ? -3.364 -4.175 5.200 1.00 93.88 90 LEU A N 1
ATOM 684 C CA . LEU A 1 90 ? -2.769 -3.156 6.058 1.00 93.88 90 LEU A CA 1
ATOM 685 C C . LEU A 1 90 ? -3.496 -3.115 7.401 1.00 93.88 90 LEU A C 1
ATOM 687 O O . LEU A 1 90 ? -4.724 -3.146 7.463 1.00 93.88 90 LEU A O 1
ATOM 691 N N . ASP A 1 91 ? -2.739 -2.957 8.472 1.00 92.88 91 ASP A N 1
ATOM 692 C CA . ASP A 1 91 ? -3.211 -2.735 9.840 1.00 92.88 91 ASP A CA 1
ATOM 693 C C . ASP A 1 91 ? -2.979 -1.289 10.316 1.00 92.88 91 ASP A C 1
ATOM 695 O O . ASP A 1 91 ? -3.618 -0.829 11.262 1.00 92.88 91 ASP A O 1
ATOM 699 N N . HIS A 1 92 ? -2.140 -0.525 9.616 1.00 90.56 92 HIS A N 1
ATOM 700 C CA . HIS A 1 92 ? -1.949 0.909 9.821 1.00 90.56 92 HIS A CA 1
ATOM 701 C C . HIS A 1 92 ? -1.644 1.637 8.509 1.00 90.56 92 HIS A C 1
ATOM 703 O O . HIS A 1 92 ? -1.280 0.996 7.527 1.00 90.56 92 HIS A O 1
ATOM 709 N N . LEU A 1 93 ? -1.798 2.966 8.500 1.00 88.25 93 LEU A N 1
ATOM 710 C CA . LEU A 1 93 ? -1.369 3.862 7.425 1.00 88.25 93 LEU A CA 1
ATOM 711 C C . LEU A 1 93 ? 0.099 4.278 7.556 1.00 88.25 93 LEU A C 1
ATOM 713 O O . LEU A 1 93 ? 0.618 4.449 8.661 1.00 88.25 93 LEU A O 1
ATOM 717 N N . SER A 1 94 ? 0.734 4.450 6.398 1.00 83.62 94 SER A N 1
ATOM 718 C CA . SER A 1 94 ? 2.098 4.937 6.216 1.00 83.62 94 SER A CA 1
ATOM 719 C C . SER A 1 94 ? 2.313 5.382 4.754 1.00 83.62 94 SER A C 1
ATOM 721 O O . SER A 1 94 ? 1.368 5.453 3.961 1.00 83.62 94 SER A O 1
ATOM 723 N N . GLY A 1 95 ? 3.561 5.671 4.377 1.00 88.69 95 GLY A N 1
ATOM 724 C CA . GLY A 1 95 ? 3.975 5.762 2.979 1.00 88.69 95 GLY A CA 1
ATOM 725 C C . GLY A 1 95 ? 4.216 4.370 2.395 1.00 88.69 95 GLY A C 1
ATOM 726 O O . GLY A 1 95 ? 4.861 3.534 3.026 1.00 88.69 95 GLY A O 1
ATOM 727 N N . TYR A 1 96 ? 3.730 4.124 1.179 1.00 93.06 96 TYR A N 1
ATOM 728 C CA . TYR A 1 96 ? 3.912 2.846 0.491 1.00 93.06 96 TYR A CA 1
ATOM 729 C C . TYR A 1 96 ? 4.557 3.045 -0.865 1.00 93.06 96 TYR A C 1
ATOM 731 O O . TYR A 1 96 ? 4.358 4.065 -1.526 1.00 93.06 96 TYR A O 1
ATOM 739 N N . ALA A 1 97 ? 5.281 2.037 -1.321 1.00 92.38 97 ALA A N 1
ATOM 740 C CA . ALA A 1 97 ? 5.747 1.983 -2.690 1.00 92.38 97 ALA A CA 1
ATOM 741 C C . ALA A 1 97 ? 5.656 0.575 -3.247 1.00 92.38 97 ALA A C 1
ATOM 743 O O . ALA A 1 97 ? 5.416 -0.401 -2.534 1.00 92.38 97 ALA A O 1
ATOM 744 N N . ILE A 1 98 ? 5.858 0.498 -4.553 1.00 90.62 98 ILE A N 1
ATOM 745 C CA . ILE A 1 98 ? 6.084 -0.758 -5.236 1.00 90.62 98 ILE A CA 1
ATOM 746 C C . ILE A 1 98 ? 7.581 -1.031 -5.351 1.00 90.62 98 ILE A C 1
ATOM 748 O O . ILE A 1 98 ? 8.340 -0.171 -5.797 1.00 90.62 98 ILE A O 1
ATOM 752 N N . ALA A 1 99 ? 7.971 -2.262 -5.030 1.00 88.31 99 ALA A N 1
ATOM 753 C CA . ALA A 1 99 ? 9.321 -2.774 -5.211 1.00 88.31 99 ALA A CA 1
ATOM 754 C C . ALA A 1 99 ? 9.322 -4.124 -5.949 1.00 88.31 99 ALA A C 1
ATOM 756 O O . ALA A 1 99 ? 8.284 -4.763 -6.153 1.00 88.31 99 ALA A O 1
ATOM 757 N N . SER A 1 100 ? 10.516 -4.559 -6.348 1.00 82.19 100 SER A N 1
ATOM 758 C CA . SER A 1 100 ? 10.786 -5.959 -6.685 1.00 82.19 100 SER A CA 1
ATOM 759 C C . SER A 1 100 ? 10.661 -6.831 -5.436 1.00 82.19 100 SER A C 1
ATOM 761 O O . SER A 1 100 ? 11.097 -6.410 -4.365 1.00 82.19 100 SER A O 1
ATOM 763 N N . GLY A 1 101 ? 10.095 -8.031 -5.573 1.00 65.38 101 GLY A N 1
ATOM 764 C CA . GLY A 1 101 ? 10.011 -9.008 -4.478 1.00 65.38 101 GLY A CA 1
ATOM 765 C C . GLY A 1 101 ? 10.187 -10.441 -4.917 1.00 65.38 101 GLY A C 1
ATOM 766 O O . GLY A 1 101 ? 10.836 -10.657 -5.964 1.00 65.38 101 GLY A O 1
#

Foldseek 3Di:
DKAQDPQQDPDDWDKDWDADPDPFRKIQIATPNHQKDFTPDWIKDKDAPPVPDPPDAPAKFKFFADPVRDGPGTQGADQPPVRRMGMGIDRIGGMMTMDHD

Sequence (101 aa):
MLDIPPGALSGPVTFQMFEPASPILKLVITANGSDHLTFLKAVKLTINYARCSSSLPPKVQIVRLDANDNTQEELGGNDERPHRRVTTDLDHLSGYAIASG

Radius of gyration: 13.37 Å; chains: 1; bounding box: 31×26×35 Å

Secondary structure (DSSP, 8-state):
-EE--TTSSSS---EEEE--S-SS-EEEEEETTBS--EEEEEEEEEEE-TTS-S---SSEEEEEE-TTS-EEEEEE-EEEGGGTEEEEEEEE--EEEEEE-

pLDDT: mean 90.14, std 6.28, range [65.38, 96.56]